Protein AF-A0A9E1U6A1-F1 (afdb_monomer_lite)

pLDDT: mean 85.28, std 8.55, range [49.66, 94.88]

Secondary structure (DSSP, 8-state):
-PEEEEEEESS-HHHHHHHHHHTHHHHHHHEEEEEEEEEETTEEEEEEEES-HHHHHHHHTSHHHH-

Sequence (67 aa):
MNICIVTKFDCSYEEFTAMLEEIGDDARHCTSAWEVTKMNDNTAVGLLNVTDMEGLQVIMSSPKVQE

Structure (mmCIF, N/CA/C/O backbone):
data_AF-A0A9E1U6A1-F1
#
_entry.id   AF-A0A9E1U6A1-F1
#
loop_
_atom_site.group_PDB
_atom_site.id
_atom_site.type_symbol
_atom_site.label_atom_id
_atom_site.label_alt_id
_atom_site.label_comp_id
_atom_site.label_asym_id
_atom_site.label_entity_id
_atom_site.label_seq_id
_atom_site.pdbx_PDB_ins_code
_atom_site.Cartn_x
_atom_site.Cartn_y
_atom_site.Cartn_z
_atom_site.occupancy
_atom_site.B_iso_or_equiv
_atom_site.auth_seq_id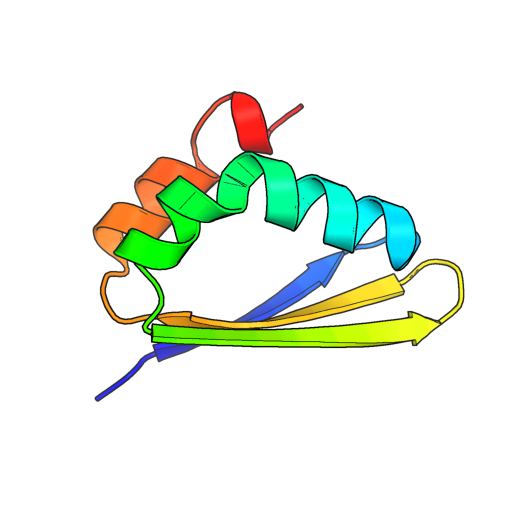
_atom_site.auth_comp_id
_atom_site.auth_asym_id
_atom_site.auth_atom_id
_atom_site.pdbx_PDB_model_num
ATOM 1 N N . MET A 1 1 ? -18.924 3.987 8.281 1.00 55.59 1 MET A N 1
ATOM 2 C CA . MET A 1 1 ? -18.535 4.607 6.999 1.00 55.59 1 MET A CA 1
ATOM 3 C C . MET A 1 1 ? -17.057 4.332 6.853 1.00 55.59 1 MET A C 1
ATOM 5 O O . MET A 1 1 ? -16.323 4.756 7.733 1.00 55.59 1 MET A O 1
ATOM 9 N N . ASN A 1 2 ? -16.650 3.550 5.858 1.00 65.62 2 ASN A N 1
ATOM 10 C CA . ASN A 1 2 ? -15.234 3.233 5.671 1.00 65.62 2 ASN A CA 1
ATOM 11 C C . ASN A 1 2 ? -14.619 4.276 4.738 1.00 65.62 2 ASN A C 1
ATOM 13 O O . ASN A 1 2 ? -15.303 4.758 3.831 1.00 65.62 2 ASN A O 1
ATOM 17 N N . ILE A 1 3 ? -13.365 4.647 4.980 1.00 82.38 3 ILE A N 1
ATOM 18 C CA . ILE A 1 3 ? -12.661 5.635 4.164 1.00 82.38 3 ILE A CA 1
ATOM 19 C C . ILE A 1 3 ? -11.836 4.874 3.133 1.00 82.38 3 ILE A C 1
ATOM 21 O O . ILE A 1 3 ? -10.971 4.079 3.485 1.00 82.38 3 ILE A O 1
ATOM 25 N N . CYS A 1 4 ? -12.120 5.112 1.854 1.00 86.06 4 CYS A N 1
ATOM 26 C CA . CYS A 1 4 ? -11.281 4.623 0.770 1.00 86.06 4 CYS A CA 1
ATOM 27 C C . CYS A 1 4 ? -10.220 5.678 0.465 1.00 86.06 4 CYS A C 1
ATOM 29 O O . CYS A 1 4 ? -10.564 6.792 0.062 1.00 86.06 4 CYS A O 1
ATOM 31 N N . ILE A 1 5 ? -8.947 5.328 0.631 1.00 85.75 5 ILE A N 1
ATOM 32 C CA . ILE A 1 5 ? -7.832 6.161 0.176 1.00 85.75 5 ILE A CA 1
ATOM 33 C C . ILE A 1 5 ? -7.325 5.606 -1.149 1.00 85.75 5 ILE A C 1
ATOM 35 O O . ILE A 1 5 ? -7.081 4.408 -1.278 1.00 85.75 5 ILE A O 1
ATOM 39 N N . VAL A 1 6 ? -7.167 6.503 -2.120 1.00 86.31 6 VAL A N 1
ATOM 40 C CA . VAL A 1 6 ? -6.493 6.223 -3.387 1.00 86.31 6 VAL A CA 1
ATOM 41 C C . VAL A 1 6 ? -5.138 6.910 -3.347 1.00 86.31 6 VAL A C 1
ATOM 43 O O . VAL A 1 6 ? -5.068 8.132 -3.206 1.00 86.31 6 VAL A O 1
ATOM 46 N N . THR A 1 7 ? -4.068 6.135 -3.467 1.00 85.38 7 THR A N 1
ATOM 47 C CA . THR A 1 7 ? -2.698 6.645 -3.524 1.00 85.38 7 THR A CA 1
ATOM 48 C C . THR A 1 7 ? -2.101 6.365 -4.895 1.00 85.38 7 THR A C 1
ATOM 50 O O . THR A 1 7 ? -2.306 5.298 -5.467 1.00 85.38 7 THR A O 1
ATOM 53 N N . LYS A 1 8 ? -1.376 7.340 -5.447 1.00 90.25 8 LYS A N 1
ATOM 54 C CA . LYS A 1 8 ? -0.636 7.202 -6.705 1.00 90.25 8 LYS A CA 1
ATOM 55 C C . LYS A 1 8 ? 0.838 7.423 -6.406 1.00 90.25 8 LYS A C 1
ATOM 57 O O . LYS A 1 8 ? 1.179 8.466 -5.853 1.00 90.25 8 LYS A O 1
ATOM 62 N N . PHE A 1 9 ? 1.674 6.479 -6.813 1.00 86.75 9 PHE A N 1
ATOM 63 C CA . PHE A 1 9 ? 3.120 6.554 -6.665 1.00 86.75 9 PHE A CA 1
ATOM 64 C C . PHE A 1 9 ? 3.778 6.551 -8.037 1.00 86.75 9 PHE A C 1
ATOM 66 O O . PHE A 1 9 ? 3.418 5.758 -8.909 1.00 86.75 9 PHE A O 1
ATOM 73 N N . ASP A 1 10 ? 4.737 7.454 -8.217 1.00 90.38 10 ASP A N 1
ATOM 74 C CA . ASP A 1 10 ? 5.532 7.561 -9.437 1.00 90.38 10 ASP A CA 1
ATOM 75 C C . ASP A 1 10 ? 6.753 6.627 -9.328 1.00 90.38 10 ASP A C 1
ATOM 77 O O . ASP A 1 10 ? 7.895 7.065 -9.209 1.00 90.38 10 ASP A O 1
ATOM 81 N N . CYS A 1 11 ? 6.483 5.321 -9.302 1.00 87.94 11 CYS A N 1
ATOM 82 C CA . CYS A 1 11 ? 7.463 4.235 -9.243 1.00 87.94 11 CYS A CA 1
ATOM 83 C C . CYS A 1 11 ? 6.978 3.020 -10.051 1.00 87.94 11 CYS A C 1
ATOM 85 O O . CYS A 1 11 ? 5.844 3.000 -10.547 1.00 87.94 11 CYS A O 1
ATOM 87 N N . SER A 1 12 ? 7.834 2.010 -10.212 1.00 91.50 12 SER A N 1
ATOM 88 C CA . SER A 1 12 ? 7.415 0.736 -10.801 1.00 91.50 12 SER A CA 1
ATOM 89 C C . SER A 1 12 ? 6.434 -0.002 -9.885 1.00 91.50 12 SER A C 1
ATOM 91 O O . SER A 1 12 ? 6.375 0.213 -8.672 1.00 91.50 12 SER A O 1
ATOM 93 N N . TYR A 1 13 ? 5.643 -0.897 -10.475 1.00 90.56 13 TYR A N 1
ATOM 94 C CA . TYR A 1 13 ? 4.701 -1.714 -9.713 1.00 90.56 13 TYR A CA 1
ATOM 95 C C . TYR A 1 13 ? 5.424 -2.577 -8.673 1.00 90.56 13 TYR A C 1
ATOM 97 O O . TYR A 1 13 ? 4.965 -2.693 -7.540 1.00 90.56 13 TYR A O 1
ATOM 105 N N . GLU A 1 14 ? 6.571 -3.134 -9.051 1.00 92.56 14 GLU A N 1
ATOM 106 C CA . GLU A 1 14 ? 7.392 -4.007 -8.223 1.00 92.56 14 GLU A CA 1
ATOM 107 C C . GLU A 1 14 ? 7.949 -3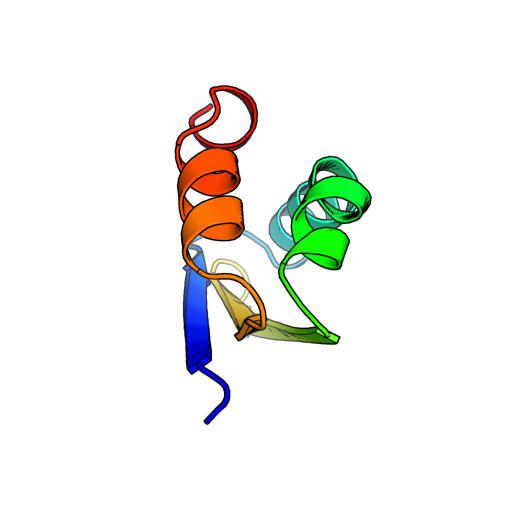.262 -7.001 1.00 92.56 14 GLU A C 1
ATOM 109 O O . GLU A 1 14 ? 7.826 -3.755 -5.877 1.00 92.56 14 GLU A O 1
ATOM 114 N N . GLU A 1 15 ? 8.482 -2.051 -7.203 1.00 89.56 15 GLU A N 1
ATOM 115 C CA . GLU A 1 15 ? 8.950 -1.178 -6.115 1.00 89.56 15 GLU A CA 1
ATOM 116 C C . GLU A 1 15 ? 7.814 -0.847 -5.143 1.00 89.56 15 GLU A C 1
ATOM 118 O O . GLU A 1 15 ? 7.986 -0.936 -3.927 1.00 89.56 15 GLU A O 1
ATOM 123 N N . PHE A 1 16 ? 6.628 -0.524 -5.668 1.00 88.50 16 PHE A N 1
ATOM 124 C CA . PHE A 1 16 ? 5.473 -0.219 -4.830 1.00 88.50 16 PHE A CA 1
ATOM 125 C C . PHE A 1 16 ? 5.011 -1.427 -4.006 1.00 88.50 16 PHE A C 1
ATOM 127 O O . PHE A 1 16 ? 4.721 -1.294 -2.817 1.00 88.50 16 PHE A O 1
ATOM 134 N N . THR A 1 17 ? 4.966 -2.619 -4.608 1.00 87.69 17 THR A N 1
ATOM 135 C CA . THR A 1 17 ? 4.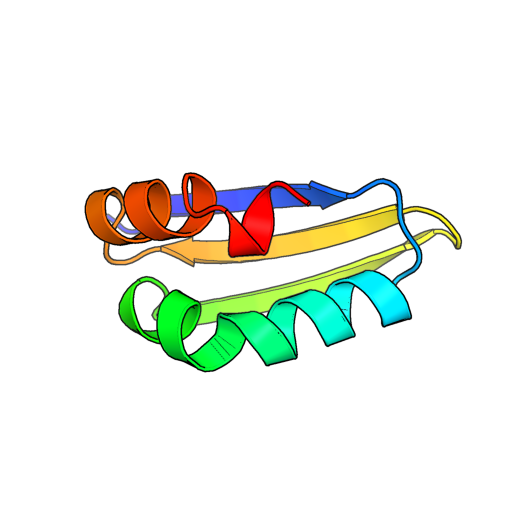605 -3.841 -3.877 1.00 87.69 17 THR A CA 1
ATOM 136 C C . THR A 1 17 ? 5.629 -4.208 -2.808 1.00 87.69 17 THR A C 1
ATOM 138 O O . THR A 1 17 ? 5.222 -4.587 -1.715 1.00 87.69 17 THR A O 1
ATOM 141 N N . ALA A 1 18 ? 6.928 -4.027 -3.068 1.00 89.50 18 ALA A N 1
ATOM 142 C CA . ALA A 1 18 ? 7.975 -4.279 -2.077 1.00 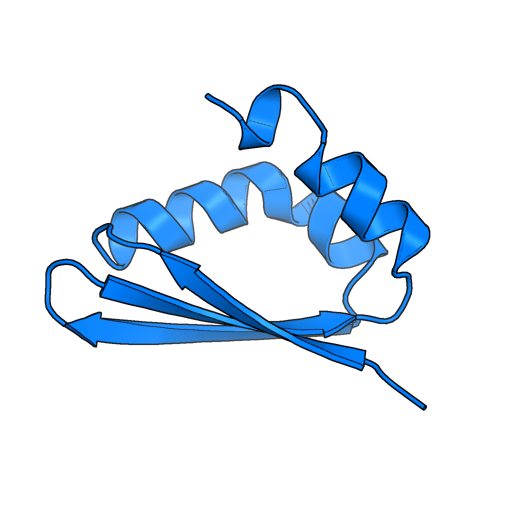89.50 18 ALA A CA 1
ATOM 143 C C . ALA A 1 18 ? 7.855 -3.330 -0.872 1.00 89.50 18 ALA A C 1
ATOM 145 O O . ALA A 1 18 ? 7.921 -3.774 0.273 1.00 89.50 18 ALA A O 1
ATOM 146 N N . MET A 1 19 ? 7.583 -2.043 -1.120 1.00 84.00 19 MET A N 1
ATOM 147 C CA . MET A 1 19 ? 7.318 -1.066 -0.058 1.00 84.00 19 MET A CA 1
ATOM 148 C C . MET A 1 19 ? 6.102 -1.475 0.788 1.00 84.00 19 MET A C 1
ATOM 150 O O . MET A 1 19 ? 6.146 -1.407 2.014 1.00 84.00 19 MET A O 1
ATOM 154 N N . LEU A 1 20 ? 5.018 -1.932 0.149 1.00 82.50 20 LEU A N 1
ATOM 155 C CA . LEU A 1 20 ? 3.827 -2.406 0.858 1.00 82.50 20 LEU A CA 1
ATOM 156 C C . LEU A 1 20 ? 4.078 -3.675 1.675 1.00 82.50 20 LEU A C 1
ATOM 158 O O . LEU A 1 20 ? 3.464 -3.833 2.725 1.00 82.50 20 LEU A O 1
ATOM 162 N N . GLU A 1 21 ? 4.951 -4.575 1.226 1.00 84.69 21 GLU A N 1
ATOM 163 C CA . GLU A 1 21 ? 5.356 -5.745 2.011 1.00 84.69 21 GLU A CA 1
ATOM 164 C C . GLU A 1 21 ? 6.137 -5.338 3.264 1.00 84.69 21 GLU A C 1
ATOM 166 O O . GLU A 1 21 ? 5.887 -5.885 4.338 1.00 84.69 21 GLU A O 1
ATOM 171 N N . GLU A 1 22 ? 7.013 -4.337 3.158 1.00 83.06 22 GLU A N 1
ATOM 172 C CA . GLU A 1 22 ? 7.804 -3.832 4.285 1.00 83.06 22 GLU A CA 1
ATOM 173 C C . GLU A 1 22 ? 6.939 -3.165 5.364 1.00 83.06 22 GLU A C 1
ATOM 175 O O . GLU A 1 22 ? 7.134 -3.399 6.559 1.00 83.06 22 GLU A O 1
ATOM 180 N N . ILE A 1 23 ? 5.950 -2.368 4.954 1.00 78.62 23 ILE A N 1
ATOM 181 C CA . ILE A 1 23 ? 5.022 -1.694 5.879 1.00 78.62 23 ILE A CA 1
ATOM 182 C C . ILE A 1 23 ? 3.760 -2.519 6.157 1.00 78.62 23 ILE A C 1
ATOM 184 O O . ILE A 1 23 ? 2.847 -2.048 6.835 1.00 78.62 23 ILE A O 1
ATOM 188 N N . GLY A 1 24 ? 3.674 -3.732 5.606 1.00 76.81 24 GLY A N 1
ATOM 189 C CA . GLY A 1 24 ? 2.424 -4.471 5.472 1.00 76.81 24 GLY A CA 1
ATOM 190 C C . GLY A 1 24 ? 1.784 -4.847 6.798 1.00 76.81 24 GLY A C 1
ATOM 191 O O . GLY A 1 24 ? 0.564 -4.762 6.920 1.00 76.81 24 GLY A O 1
ATOM 192 N N . ASP A 1 25 ? 2.580 -5.202 7.805 1.00 78.38 25 ASP A N 1
ATOM 193 C CA . ASP A 1 25 ? 2.055 -5.520 9.135 1.00 78.38 25 ASP A CA 1
ATOM 194 C C . ASP A 1 25 ? 1.477 -4.277 9.825 1.00 78.38 25 ASP A C 1
ATOM 196 O O . ASP A 1 25 ? 0.383 -4.341 10.389 1.00 78.38 25 ASP A O 1
ATOM 200 N N . ASP A 1 26 ? 2.142 -3.126 9.708 1.00 79.06 26 ASP A N 1
ATOM 201 C CA . ASP A 1 26 ? 1.668 -1.860 10.276 1.00 79.06 26 ASP A CA 1
ATOM 202 C C . ASP A 1 26 ? 0.411 -1.373 9.527 1.00 79.06 26 ASP A C 1
ATOM 204 O O . ASP A 1 26 ? -0.614 -1.056 10.134 1.00 79.06 26 ASP A O 1
ATOM 208 N N . ALA A 1 27 ? 0.429 -1.406 8.191 1.00 80.06 27 ALA A N 1
ATOM 209 C CA . ALA A 1 27 ? -0.689 -0.976 7.351 1.00 80.06 27 ALA A CA 1
ATOM 210 C C . ALA A 1 27 ? -1.940 -1.863 7.506 1.00 80.06 27 ALA A C 1
ATOM 212 O O . ALA A 1 27 ? -3.065 -1.359 7.429 1.00 80.06 27 ALA A O 1
ATOM 213 N N . ARG A 1 28 ? -1.780 -3.169 7.769 1.00 83.00 28 ARG A N 1
ATOM 214 C CA . ARG A 1 28 ? -2.892 -4.107 8.034 1.00 83.00 28 ARG A CA 1
A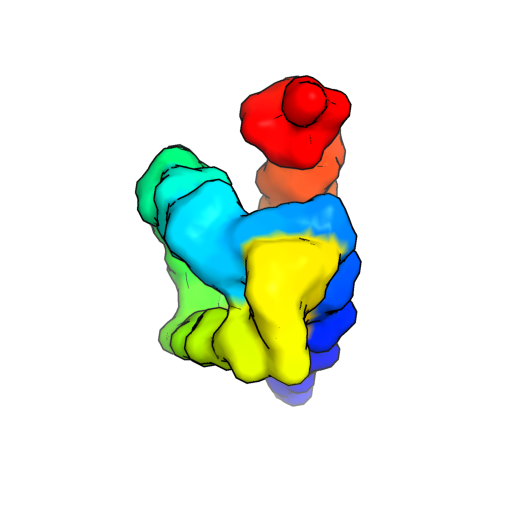TOM 215 C C . ARG A 1 28 ? -3.627 -3.831 9.344 1.00 83.00 28 ARG A C 1
ATOM 217 O O . ARG A 1 28 ? -4.784 -4.219 9.466 1.00 83.00 28 ARG A O 1
ATOM 224 N N . HIS A 1 29 ? -3.006 -3.155 10.312 1.00 86.88 29 HIS A N 1
ATOM 225 C CA . HIS A 1 29 ? -3.716 -2.741 11.530 1.00 86.88 29 HIS A CA 1
ATOM 226 C C . HIS A 1 29 ? -4.722 -1.618 11.253 1.00 86.88 29 HIS A C 1
ATOM 228 O O . HIS A 1 29 ? -5.742 -1.516 11.933 1.00 86.88 29 HIS A O 1
ATOM 234 N N . CYS A 1 30 ? -4.460 -0.803 10.228 1.00 89.19 30 CYS A N 1
ATOM 235 C CA . CYS A 1 30 ? -5.275 0.361 9.891 1.00 89.19 30 CYS A CA 1
ATOM 236 C C . CYS A 1 30 ? -6.142 0.158 8.641 1.00 89.19 30 CYS A C 1
ATOM 238 O O . CYS A 1 30 ? -6.960 1.022 8.317 1.00 89.19 30 CYS A O 1
ATOM 240 N N . THR A 1 31 ? -5.990 -0.969 7.939 1.00 89.69 31 THR A N 1
ATOM 241 C CA . THR A 1 31 ? -6.728 -1.291 6.713 1.00 89.69 31 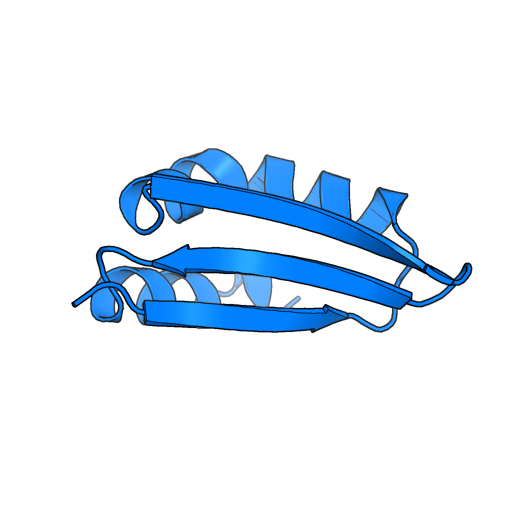THR A CA 1
ATOM 242 C C . THR A 1 31 ? -7.313 -2.696 6.775 1.00 89.69 31 THR A C 1
ATOM 244 O O . THR A 1 31 ? -6.665 -3.645 7.197 1.00 89.69 31 THR A O 1
ATOM 247 N N . SER A 1 32 ? -8.562 -2.846 6.338 1.00 89.81 32 SER A N 1
ATOM 248 C CA . SER A 1 32 ? -9.232 -4.162 6.296 1.00 89.81 32 SER A CA 1
ATOM 249 C C . SER A 1 32 ? -9.149 -4.840 4.931 1.00 89.81 32 SER A C 1
ATOM 251 O O . SER A 1 32 ? -9.373 -6.042 4.820 1.00 89.81 32 SER A O 1
ATOM 253 N N . ALA A 1 33 ? -8.844 -4.067 3.892 1.00 87.69 33 ALA A N 1
ATOM 254 C CA . ALA A 1 33 ? -8.578 -4.551 2.550 1.00 87.69 33 ALA A CA 1
ATOM 255 C C . ALA A 1 33 ? -7.688 -3.542 1.825 1.00 87.69 33 ALA A C 1
ATOM 257 O O . ALA A 1 33 ? -7.783 -2.335 2.071 1.00 87.69 33 ALA A O 1
ATOM 258 N N . TRP A 1 34 ? -6.872 -4.041 0.906 1.00 89.06 34 TRP A N 1
ATOM 259 C CA . TRP A 1 34 ? -6.137 -3.218 -0.038 1.00 89.06 34 TRP A CA 1
ATOM 260 C C . TRP A 1 34 ? -6.117 -3.871 -1.419 1.00 89.06 34 TRP A C 1
ATOM 262 O O . TRP A 1 34 ? -6.272 -5.085 -1.552 1.00 89.06 34 TRP A O 1
ATOM 272 N N . GLU A 1 35 ? -5.934 -3.068 -2.451 1.00 90.19 35 GLU A N 1
ATOM 273 C CA . GLU A 1 35 ? -5.687 -3.526 -3.811 1.00 90.19 35 GLU A CA 1
ATOM 274 C C . GLU A 1 35 ? -4.607 -2.646 -4.428 1.00 90.19 35 GLU A C 1
ATOM 276 O O . GLU A 1 35 ? -4.511 -1.453 -4.134 1.00 90.19 35 GLU A O 1
ATOM 281 N N . VAL A 1 36 ? -3.784 -3.239 -5.283 1.00 91.12 36 VAL A N 1
ATOM 282 C CA . VAL A 1 36 ? -2.689 -2.551 -5.958 1.00 91.12 36 VAL A CA 1
ATOM 283 C C . VAL A 1 36 ? -2.802 -2.824 -7.442 1.00 91.12 36 VAL A C 1
ATOM 285 O O . VAL A 1 36 ? -3.029 -3.961 -7.853 1.00 91.12 36 VAL A O 1
ATOM 288 N N . THR A 1 37 ? -2.638 -1.789 -8.256 1.00 92.19 37 THR A N 1
ATOM 289 C CA . THR A 1 37 ? -2.674 -1.924 -9.709 1.00 92.19 37 THR A CA 1
ATOM 290 C C . THR A 1 37 ? -1.530 -1.176 -10.375 1.00 92.19 37 THR A C 1
ATOM 292 O O . THR A 1 37 ? -1.139 -0.081 -9.957 1.00 92.19 37 THR A O 1
ATOM 295 N N . LYS A 1 38 ? -0.995 -1.777 -11.440 1.00 94.88 38 LYS A N 1
ATOM 296 C CA . LYS A 1 38 ? -0.035 -1.137 -12.336 1.00 94.88 38 LYS A CA 1
ATOM 297 C C . LYS A 1 38 ? -0.801 -0.235 -13.294 1.00 94.88 38 LYS A C 1
ATOM 299 O O . LYS A 1 38 ? -1.570 -0.723 -14.120 1.00 94.88 38 LYS A O 1
ATOM 304 N N . MET A 1 39 ? -0.576 1.073 -13.210 1.00 92.12 39 MET A N 1
ATOM 305 C CA . MET A 1 39 ? -1.180 2.027 -14.141 1.00 92.12 39 MET A CA 1
ATOM 306 C C . MET A 1 39 ? -0.339 2.166 -15.415 1.00 92.12 39 MET A C 1
ATOM 308 O O . MET A 1 39 ? -0.889 2.232 -16.511 1.00 92.12 39 MET A O 1
ATOM 312 N N . ASN A 1 40 ? 0.988 2.192 -15.275 1.00 92.56 40 ASN A N 1
ATOM 313 C CA . ASN A 1 40 ? 1.970 2.086 -16.359 1.00 92.56 40 ASN A CA 1
ATOM 314 C C . ASN A 1 40 ? 3.331 1.632 -15.781 1.00 92.56 40 ASN A C 1
ATOM 316 O O . ASN A 1 40 ? 3.409 1.286 -14.605 1.00 92.56 40 ASN A O 1
ATOM 320 N N . ASP A 1 41 ? 4.394 1.593 -16.589 1.00 91.69 41 ASP A N 1
ATOM 321 C CA . ASP A 1 41 ? 5.729 1.130 -16.159 1.00 91.69 41 ASP A CA 1
ATOM 322 C C . ASP A 1 41 ? 6.360 1.966 -15.033 1.00 91.69 41 ASP A C 1
ATOM 324 O O . ASP A 1 41 ? 7.220 1.471 -14.312 1.00 91.69 41 ASP A O 1
ATOM 328 N N . ASN A 1 42 ? 5.891 3.198 -14.839 1.00 93.12 42 ASN A N 1
ATOM 329 C CA . ASN A 1 42 ? 6.414 4.169 -13.881 1.00 93.12 42 ASN A CA 1
ATOM 330 C C . ASN A 1 42 ? 5.309 4.718 -12.965 1.00 93.12 42 ASN A C 1
ATOM 332 O O . ASN A 1 42 ? 5.445 5.804 -12.400 1.00 93.12 42 ASN A O 1
ATOM 336 N N . THR A 1 43 ? 4.164 4.039 -12.878 1.00 92.19 43 THR A N 1
ATOM 337 C CA . THR A 1 43 ? 3.078 4.459 -11.993 1.00 92.19 43 THR A CA 1
ATOM 338 C C . THR A 1 43 ? 2.338 3.259 -11.426 1.00 92.19 43 THR A C 1
ATOM 340 O O . THR A 1 43 ? 1.743 2.469 -12.170 1.00 92.19 43 THR A O 1
ATOM 343 N N . ALA A 1 44 ? 2.278 3.200 -10.100 1.00 93.94 44 ALA A N 1
ATOM 344 C CA . ALA A 1 44 ? 1.463 2.263 -9.342 1.00 93.94 44 ALA A CA 1
ATOM 345 C C . ALA A 1 44 ? 0.367 3.008 -8.568 1.00 93.94 44 ALA A C 1
ATOM 347 O O . ALA A 1 44 ? 0.543 4.154 -8.142 1.00 93.94 44 ALA A O 1
ATOM 348 N N . VAL A 1 45 ? -0.786 2.362 -8.402 1.00 92.38 45 VAL A N 1
ATOM 349 C CA . VAL A 1 45 ? -1.921 2.901 -7.644 1.00 92.38 45 VAL A CA 1
ATOM 350 C C . VAL A 1 45 ? -2.330 1.910 -6.563 1.00 92.38 45 VAL A C 1
ATOM 352 O O . VAL A 1 45 ? -2.520 0.728 -6.850 1.00 92.38 45 VAL A O 1
ATOM 355 N N . GLY A 1 46 ? -2.491 2.407 -5.336 1.00 90.69 46 GLY A N 1
ATOM 356 C CA . GLY A 1 46 ? -3.033 1.671 -4.199 1.00 90.69 46 GLY A CA 1
ATOM 357 C C . GLY A 1 46 ? -4.453 2.125 -3.864 1.00 90.69 46 GLY A C 1
ATOM 358 O O . GLY A 1 46 ? -4.749 3.320 -3.828 1.00 90.69 46 GLY A O 1
ATOM 359 N N . LEU A 1 47 ? -5.331 1.165 -3.597 1.00 91.44 47 LEU A N 1
ATOM 360 C CA . LEU A 1 47 ? -6.680 1.358 -3.070 1.00 91.44 47 LEU A CA 1
ATOM 361 C C . LEU A 1 47 ? -6.720 0.737 -1.680 1.00 91.44 47 LEU A C 1
ATOM 363 O O . LEU A 1 47 ? -6.517 -0.465 -1.546 1.00 91.44 47 LEU A O 1
ATOM 367 N N . LEU A 1 48 ? -6.964 1.535 -0.643 1.00 89.62 48 LEU A N 1
ATOM 368 C CA . LEU A 1 48 ? -6.938 1.064 0.741 1.00 89.62 48 LEU A CA 1
ATOM 369 C C . LEU A 1 48 ? -8.285 1.328 1.406 1.00 89.62 48 LEU A C 1
ATOM 371 O O . LEU A 1 48 ? -8.747 2.471 1.458 1.00 89.62 48 LEU A O 1
ATOM 375 N N . ASN A 1 49 ? -8.900 0.275 1.943 1.00 91.81 49 ASN A N 1
ATOM 376 C CA . ASN A 1 49 ? -10.079 0.388 2.790 1.00 91.81 49 ASN A CA 1
ATOM 377 C C . ASN A 1 49 ? -9.642 0.613 4.241 1.00 91.81 49 ASN A C 1
ATOM 379 O O . ASN A 1 49 ? -9.380 -0.339 4.986 1.00 91.81 49 ASN A O 1
ATOM 383 N N . VAL A 1 50 ? -9.555 1.884 4.623 1.00 90.62 50 VAL A N 1
ATOM 384 C CA . VAL A 1 50 ? -9.022 2.332 5.909 1.00 90.62 50 VAL A CA 1
ATOM 385 C C . VAL A 1 50 ? -10.091 2.231 6.993 1.00 90.62 50 VAL A C 1
ATOM 387 O O . VAL A 1 50 ? -11.199 2.765 6.864 1.00 90.62 50 VAL A O 1
ATOM 390 N N . THR A 1 51 ? -9.740 1.533 8.070 1.00 91.06 51 THR A N 1
ATOM 391 C CA . THR A 1 51 ? -10.558 1.355 9.277 1.00 91.06 51 THR A CA 1
ATOM 392 C C . THR A 1 51 ? -10.091 2.235 10.431 1.00 91.06 51 THR A C 1
ATOM 394 O O . THR A 1 51 ? -10.886 2.512 11.324 1.00 91.06 51 THR A O 1
ATOM 397 N N . ASP A 1 52 ? -8.838 2.696 10.390 1.00 90.62 52 ASP A N 1
ATOM 398 C CA . ASP A 1 52 ? -8.249 3.617 11.363 1.00 90.62 52 ASP A CA 1
ATOM 399 C C . ASP A 1 52 ? -7.396 4.679 10.648 1.00 90.62 52 ASP A C 1
ATOM 401 O O . ASP A 1 52 ? -6.299 4.411 10.158 1.00 90.62 52 ASP A O 1
ATOM 405 N N . MET A 1 53 ? -7.928 5.898 10.565 1.00 87.75 53 MET A N 1
ATOM 406 C CA . MET A 1 53 ? -7.252 7.019 9.907 1.00 87.75 53 MET A CA 1
ATOM 407 C C . MET A 1 53 ? -6.119 7.611 10.740 1.00 87.75 53 MET A C 1
ATOM 409 O O . MET A 1 53 ? -5.153 8.114 10.166 1.00 87.75 53 MET A O 1
ATOM 413 N N . GLU A 1 54 ? -6.243 7.592 12.068 1.00 89.00 54 GLU A N 1
ATOM 414 C CA . GLU A 1 54 ? -5.234 8.167 12.960 1.00 89.00 54 GLU A CA 1
ATOM 415 C C . GLU A 1 54 ? -3.992 7.276 12.960 1.00 89.00 54 GLU A C 1
ATOM 417 O O . GLU A 1 54 ? -2.883 7.768 12.744 1.00 89.00 54 GLU A O 1
ATOM 422 N N . GLY A 1 55 ? -4.184 5.958 13.077 1.00 88.25 55 GLY A N 1
ATOM 423 C CA . GLY A 1 55 ? -3.098 4.989 12.947 1.00 88.25 55 GLY A CA 1
ATOM 424 C C . GLY A 1 55 ? -2.405 5.071 11.586 1.00 88.25 55 GLY A C 1
ATOM 425 O O . GLY A 1 55 ? -1.175 5.127 11.519 1.00 88.25 55 GLY A O 1
ATOM 426 N N . LEU A 1 56 ? -3.172 5.200 10.496 1.00 86.50 56 LEU A N 1
ATOM 427 C CA . LEU A 1 56 ? -2.588 5.360 9.164 1.00 86.50 56 LEU A CA 1
ATOM 428 C C . LEU A 1 56 ? -1.762 6.651 9.037 1.00 86.50 56 LEU A C 1
ATOM 430 O O . LEU A 1 56 ? -0.683 6.623 8.448 1.00 86.50 56 LEU A O 1
ATOM 434 N N . GLN A 1 57 ? -2.223 7.776 9.595 1.00 86.19 57 GLN A N 1
ATOM 435 C CA . GLN A 1 57 ? -1.445 9.022 9.589 1.00 86.19 57 GLN A CA 1
ATOM 436 C C . GLN A 1 57 ? -0.113 8.881 10.328 1.00 86.19 57 GLN A C 1
ATOM 438 O O . GLN A 1 57 ? 0.895 9.415 9.858 1.00 86.19 57 GLN A O 1
ATOM 443 N N . VAL A 1 58 ? -0.088 8.156 11.450 1.00 88.56 58 VAL A N 1
ATOM 444 C CA . VAL A 1 58 ? 1.150 7.885 12.196 1.00 88.56 58 VAL A CA 1
ATOM 445 C C . VAL A 1 58 ? 2.124 7.063 11.351 1.00 88.56 58 VAL A C 1
ATOM 447 O O . VAL A 1 58 ? 3.297 7.423 11.266 1.00 88.56 58 VAL A O 1
ATOM 450 N N . ILE A 1 59 ? 1.640 6.018 10.669 1.00 83.81 59 ILE A N 1
ATOM 451 C CA . ILE A 1 59 ? 2.459 5.173 9.783 1.00 83.81 59 ILE A CA 1
ATOM 452 C C . ILE A 1 59 ? 3.040 5.995 8.627 1.00 83.81 59 ILE A C 1
ATOM 454 O O . ILE A 1 59 ? 4.249 5.975 8.403 1.00 83.81 59 ILE A O 1
ATOM 458 N N . MET A 1 60 ? 2.205 6.777 7.937 1.00 81.12 60 MET A N 1
ATOM 459 C CA . MET A 1 60 ? 2.624 7.619 6.805 1.00 81.12 60 MET A CA 1
ATOM 460 C C . MET A 1 60 ? 3.570 8.759 7.214 1.00 81.12 60 MET A C 1
ATOM 462 O O . MET A 1 60 ? 4.307 9.288 6.386 1.00 81.12 60 MET A O 1
ATOM 466 N N . SER A 1 61 ? 3.548 9.152 8.488 1.00 83.81 61 SER A N 1
ATOM 467 C CA . SER A 1 61 ? 4.466 10.150 9.051 1.00 83.81 61 SER A CA 1
ATOM 468 C C . SER A 1 61 ? 5.745 9.527 9.615 1.00 83.81 61 SER A C 1
ATOM 470 O O . SER A 1 61 ? 6.600 10.249 10.127 1.00 83.81 61 SER A O 1
ATOM 472 N N . SER A 1 62 ? 5.872 8.198 9.578 1.00 79.75 62 SER A N 1
ATOM 473 C CA . SER A 1 62 ? 7.046 7.512 10.101 1.00 79.75 62 SER A CA 1
ATOM 474 C C . SER A 1 62 ? 8.240 7.665 9.149 1.00 79.75 62 SER A C 1
ATOM 476 O O . SER A 1 62 ? 8.052 7.690 7.931 1.00 79.75 62 SER A O 1
ATOM 478 N N . PRO A 1 63 ? 9.481 7.705 9.671 1.00 75.88 63 PRO A N 1
ATOM 479 C CA . PRO A 1 63 ? 10.681 7.788 8.837 1.00 75.88 63 PRO A CA 1
ATOM 480 C C . PRO A 1 63 ? 10.781 6.664 7.799 1.00 75.88 63 PRO A C 1
ATOM 482 O O . PRO A 1 63 ? 11.263 6.903 6.703 1.00 75.88 63 PRO A O 1
ATOM 485 N N . LYS A 1 64 ? 10.250 5.471 8.111 1.00 69.94 64 LYS A N 1
ATOM 486 C CA . LYS A 1 64 ? 10.232 4.307 7.211 1.00 69.94 64 LYS A CA 1
ATOM 487 C C . LYS A 1 64 ? 9.494 4.549 5.889 1.00 69.94 64 LYS A C 1
ATOM 489 O O . LYS A 1 64 ? 9.743 3.841 4.929 1.00 69.94 64 LYS A O 1
ATOM 494 N N . VAL A 1 65 ? 8.548 5.489 5.862 1.00 70.88 65 VAL A N 1
ATOM 495 C CA . VAL A 1 65 ? 7.731 5.806 4.675 1.00 70.88 65 VAL A CA 1
ATOM 496 C C . VAL A 1 65 ? 8.221 7.084 3.977 1.00 70.88 65 VAL A C 1
ATOM 498 O O . VAL A 1 65 ? 7.783 7.388 2.873 1.00 70.88 65 VAL A O 1
ATOM 501 N N . GLN A 1 66 ? 9.097 7.861 4.624 1.00 65.81 66 GLN A N 1
ATOM 502 C CA . GLN A 1 66 ? 9.553 9.170 4.140 1.00 65.81 66 GLN A CA 1
ATOM 503 C C . GLN A 1 66 ? 10.962 9.166 3.524 1.00 65.81 66 GLN A C 1
ATOM 505 O O . GLN A 1 66 ? 11.377 10.212 3.020 1.00 65.81 66 GLN A O 1
ATOM 510 N N . GLU A 1 67 ? 11.686 8.046 3.578 1.00 49.66 67 GLU A N 1
ATOM 511 C CA . GLU A 1 67 ? 12.932 7.832 2.817 1.00 49.66 67 GLU A CA 1
ATOM 512 C C . GLU A 1 67 ? 12.645 7.371 1.383 1.00 49.66 67 GLU A C 1
ATOM 514 O O . GLU A 1 67 ? 13.370 7.851 0.478 1.00 49.66 67 GLU A O 1
#

Foldseek 3Di:
DWDKDKDKAQAAQVVVVVLCVVCVVQLVVFFVDKDKDGPDRGMIMIITRGPHPVSVVVSCPDPSNVD

Radius of gyration: 11.57 Å; chains: 1; bounding box: 32×16×29 Å